Pro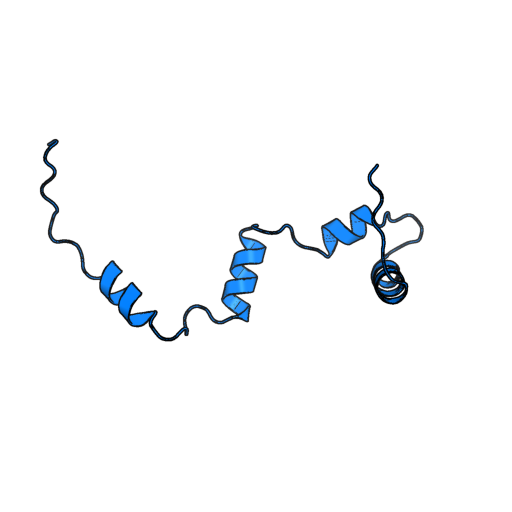tein AF-A0A965HQ42-F1 (afdb_monomer)

Radius of gyration: 22.99 Å; Cα contacts (8 Å, |Δi|>4): 17; chains: 1; bounding box: 57×30×50 Å

Secondary structure (DSSP, 8-state):
-------HHHHHHHHHT-SSTT--HHHHHHHHSPPTT-HHHHHHHHHHHTGGGSTTHHHHHHHHHS-------TT-

Solvent-accessible surface area (backbone atoms only — not comparable to full-atom values): 5082 Å² total; per-residue (Å²): 140,86,89,83,90,70,55,71,70,58,47,54,57,59,57,70,65,54,91,50,94,86,61,53,68,69,60,47,45,64,73,72,50,74,65,86,85,36,69,68,53,50,51,52,47,40,65,74,65,43,62,84,73,43,90,64,46,69,60,54,52,52,57,66,70,50,68,73,72,82,73,84,59,94,88,112

Foldseek 3Di:
DDDDDDDPVVVVVLVVQDPDPPDDSVNSCPVPPDDPPDPVVVVVVCVVVVVVPDPCVVVVVVVVVPPPPPDPDPVD

Mean predicted aligned error: 13.9 Å

Structure (mmCIF, N/CA/C/O backbone):
data_AF-A0A965HQ42-F1
#
_entry.id   AF-A0A965HQ42-F1
#
loop_
_atom_site.group_PDB
_atom_site.id
_atom_site.type_symbol
_atom_site.label_atom_id
_atom_site.label_alt_id
_atom_site.label_comp_id
_atom_site.label_asym_id
_atom_site.label_entity_id
_atom_site.label_seq_id
_atom_site.pdbx_PDB_ins_code
_atom_site.Cartn_x
_atom_site.Cartn_y
_atom_site.Cartn_z
_atom_site.occupancy
_atom_site.B_iso_or_equiv
_atom_site.auth_seq_id
_atom_site.auth_comp_id
_atom_site.auth_asym_id
_atom_site.auth_atom_id
_atom_site.pdbx_PDB_model_num
ATOM 1 N N . MET A 1 1 ? 8.900 8.322 17.778 1.00 71.31 1 MET A N 1
ATOM 2 C CA . MET A 1 1 ? 7.604 8.334 17.060 1.00 71.31 1 MET A CA 1
ATOM 3 C C . MET A 1 1 ? 7.695 9.310 15.899 1.00 71.31 1 MET A C 1
ATOM 5 O O . MET A 1 1 ? 8.406 10.296 16.033 1.00 71.31 1 MET A O 1
ATOM 9 N N . LYS A 1 2 ? 7.019 9.034 14.780 1.00 85.75 2 LYS A N 1
ATOM 10 C CA . LYS A 1 2 ? 6.853 9.974 13.660 1.00 85.75 2 LYS A CA 1
ATOM 11 C C . LYS A 1 2 ? 5.355 10.139 13.401 1.00 85.75 2 LYS A C 1
ATOM 13 O O . LYS A 1 2 ? 4.626 9.156 13.523 1.00 85.75 2 LYS A O 1
ATOM 18 N N . THR A 1 3 ? 4.924 11.345 13.058 1.00 89.50 3 THR A N 1
ATOM 19 C CA . THR A 1 3 ? 3.523 11.654 12.739 1.00 89.50 3 THR A CA 1
ATOM 20 C C . THR A 1 3 ? 3.358 11.708 11.226 1.00 89.50 3 THR A C 1
ATOM 22 O O . THR A 1 3 ? 4.221 12.248 10.537 1.00 89.50 3 THR A O 1
ATOM 25 N N . ILE A 1 4 ? 2.268 11.139 10.715 1.00 87.31 4 ILE A N 1
ATOM 26 C CA . ILE A 1 4 ? 1.863 11.251 9.311 1.00 87.31 4 ILE A CA 1
ATOM 27 C C . ILE A 1 4 ? 0.455 11.830 9.252 1.00 87.31 4 ILE A C 1
ATOM 29 O O . ILE A 1 4 ? -0.368 11.543 10.123 1.00 87.31 4 ILE A O 1
ATOM 33 N N . THR A 1 5 ? 0.187 12.632 8.231 1.00 92.44 5 THR A N 1
ATOM 34 C CA . THR A 1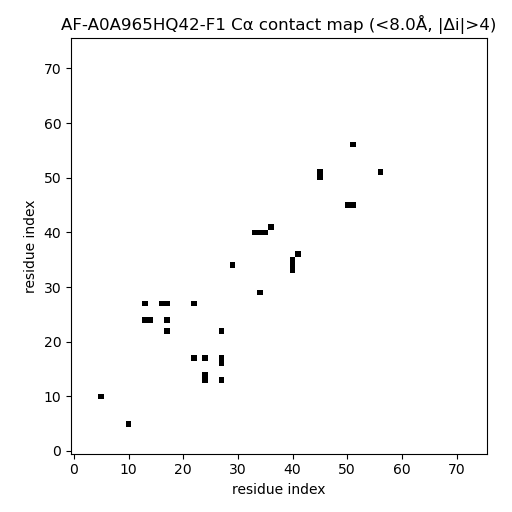 5 ? -1.138 13.201 7.986 1.00 92.44 5 THR A CA 1
ATOM 35 C C . THR A 1 5 ? -1.878 12.307 6.998 1.00 92.44 5 THR A C 1
ATOM 37 O O . THR A 1 5 ? -1.307 11.896 5.989 1.00 92.44 5 THR A O 1
ATOM 40 N N . LEU A 1 6 ? -3.132 11.984 7.298 1.00 90.94 6 LEU A N 1
ATOM 41 C CA . LEU A 1 6 ? -4.016 11.185 6.452 1.00 90.94 6 LEU A CA 1
ATOM 42 C C . LEU A 1 6 ? -5.273 12.005 6.182 1.00 90.94 6 LEU A C 1
ATOM 44 O O . LEU A 1 6 ? -5.725 12.733 7.066 1.00 90.94 6 LEU A 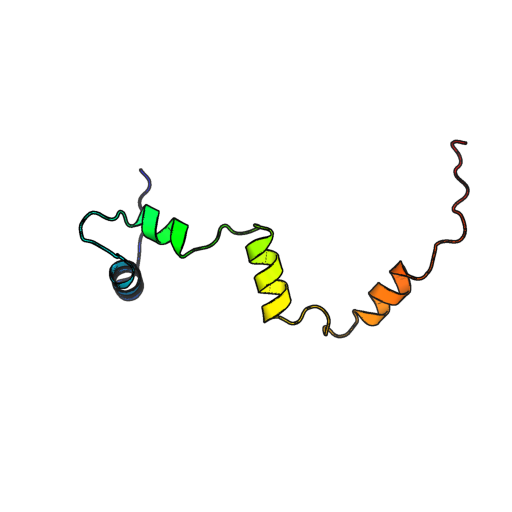O 1
ATOM 48 N N . ASP A 1 7 ? -5.836 11.877 4.985 1.00 95.88 7 ASP A N 1
ATOM 49 C CA . ASP A 1 7 ? -7.195 12.348 4.748 1.00 95.88 7 ASP A CA 1
ATOM 50 C C . ASP A 1 7 ? -8.207 11.414 5.442 1.00 95.88 7 ASP A C 1
ATOM 52 O O . ASP A 1 7 ? -7.906 10.265 5.791 1.00 95.88 7 ASP A O 1
ATOM 56 N N . GLU A 1 8 ? -9.418 11.920 5.680 1.00 92.69 8 GLU A N 1
ATOM 57 C CA . GLU A 1 8 ? -10.472 11.163 6.365 1.00 92.69 8 GLU A CA 1
ATOM 58 C C . GLU A 1 8 ? -10.780 9.817 5.670 1.00 92.69 8 GLU A C 1
ATOM 60 O O . GLU A 1 8 ? -10.867 8.787 6.352 1.00 92.69 8 GLU A O 1
ATOM 65 N N . PRO A 1 9 ? -10.860 9.749 4.321 1.00 94.31 9 PRO A N 1
ATOM 66 C CA . PRO A 1 9 ? -11.059 8.483 3.625 1.00 94.31 9 PRO A CA 1
ATOM 67 C C . PRO A 1 9 ? -9.916 7.480 3.833 1.00 94.31 9 PRO A C 1
ATOM 69 O O . PRO A 1 9 ? -10.183 6.291 4.038 1.00 94.31 9 PRO A O 1
ATOM 72 N N . ALA A 1 10 ? -8.648 7.905 3.797 1.00 90.12 10 ALA A N 1
ATOM 73 C CA . ALA A 1 10 ? -7.519 7.013 4.051 1.00 90.12 10 ALA A CA 1
ATOM 74 C C . ALA A 1 10 ? -7.483 6.555 5.509 1.00 90.12 10 ALA A C 1
ATOM 76 O O . ALA A 1 10 ? -7.191 5.384 5.763 1.00 90.12 10 ALA A O 1
ATOM 77 N N . TYR A 1 11 ? -7.829 7.427 6.460 1.00 91.88 11 TYR A N 1
ATOM 78 C CA . TYR A 1 11 ? -7.941 7.049 7.865 1.00 91.88 11 TYR A CA 1
ATOM 79 C C . TYR A 1 11 ? -9.011 5.967 8.076 1.00 91.88 11 TYR A C 1
ATOM 81 O O . TYR A 1 11 ? -8.730 4.937 8.697 1.00 91.88 11 TYR A O 1
ATOM 89 N N . ALA A 1 12 ? -10.206 6.140 7.502 1.00 92.38 12 ALA A N 1
ATOM 90 C CA . ALA A 1 12 ? -11.285 5.155 7.582 1.00 92.38 12 ALA A CA 1
ATOM 91 C C . ALA A 1 12 ? -10.878 3.807 6.966 1.00 92.38 12 ALA A C 1
ATOM 93 O O . ALA A 1 12 ? -11.094 2.753 7.574 1.00 92.38 12 ALA A O 1
ATOM 94 N N . ARG A 1 13 ? -10.213 3.836 5.801 1.00 89.62 13 ARG A N 1
ATOM 95 C CA . ARG A 1 13 ? -9.646 2.636 5.169 1.00 89.62 13 ARG A CA 1
ATOM 96 C C . ARG A 1 13 ? -8.639 1.962 6.088 1.00 89.62 13 ARG A C 1
ATOM 98 O O . ARG A 1 13 ? -8.768 0.774 6.334 1.00 89.62 13 ARG A O 1
ATOM 105 N N . LEU A 1 14 ? -7.680 2.692 6.649 1.00 89.25 14 LEU A N 1
ATOM 106 C CA . LEU A 1 14 ? -6.666 2.113 7.530 1.00 89.25 14 LEU A CA 1
ATOM 107 C C . LEU A 1 14 ? -7.278 1.519 8.813 1.00 89.25 14 LEU A C 1
ATOM 109 O O . LEU A 1 14 ? -6.847 0.464 9.281 1.00 89.25 14 LEU A O 1
ATOM 113 N N . LYS A 1 15 ? -8.314 2.163 9.363 1.00 90.31 15 LYS A N 1
ATOM 114 C CA . LYS A 1 15 ? -9.058 1.687 10.536 1.00 90.31 15 LYS A CA 1
ATOM 115 C C . LYS A 1 15 ? -9.780 0.365 10.274 1.00 90.31 15 LYS A C 1
ATOM 117 O O . LYS A 1 15 ? -9.751 -0.497 11.147 1.00 90.31 15 LYS A O 1
ATOM 122 N N . ALA A 1 16 ? -10.357 0.173 9.087 1.00 90.50 16 ALA A N 1
ATOM 123 C CA . ALA A 1 16 ? -11.064 -1.058 8.722 1.00 90.50 16 ALA A CA 1
ATOM 124 C C . ALA A 1 16 ? -10.162 -2.310 8.702 1.00 90.50 16 ALA A C 1
ATOM 126 O O . ALA A 1 16 ? -10.650 -3.427 8.832 1.00 90.50 16 ALA A O 1
ATOM 127 N N . TRP A 1 17 ? -8.843 -2.136 8.573 1.00 90.00 17 TRP A N 1
ATOM 128 C CA . TRP A 1 17 ? -7.876 -3.240 8.533 1.00 90.00 17 TRP A CA 1
ATOM 129 C C . TRP A 1 17 ? -7.364 -3.670 9.914 1.00 90.00 17 TRP A C 1
ATOM 131 O O . TRP A 1 17 ? -6.570 -4.616 10.004 1.00 90.00 17 TRP A O 1
ATOM 141 N N . LYS A 1 18 ? -7.786 -2.992 10.990 1.00 90.94 18 LYS A N 1
ATOM 142 C CA . LYS A 1 18 ? -7.467 -3.400 12.361 1.00 90.94 18 LYS A CA 1
ATOM 143 C C . LYS A 1 18 ? -8.235 -4.667 12.720 1.00 90.94 18 LYS A C 1
ATOM 145 O O . LYS A 1 18 ? -9.460 -4.682 12.686 1.00 90.94 18 LYS A O 1
ATOM 150 N N . LYS A 1 19 ? -7.517 -5.714 13.128 1.00 83.69 19 LYS A N 1
ATOM 151 C CA . LYS A 1 19 ? -8.124 -6.986 13.564 1.00 83.69 19 LYS A CA 1
ATOM 152 C C . LYS A 1 19 ? -8.594 -6.962 15.023 1.00 83.69 19 LYS A C 1
ATOM 154 O O . LYS A 1 19 ? -9.326 -7.850 15.439 1.00 83.69 19 LYS A O 1
ATOM 159 N N . GLY A 1 20 ? -8.185 -5.957 15.801 1.00 81.06 20 GLY A N 1
ATOM 160 C CA . GLY A 1 20 ? -8.576 -5.791 17.200 1.00 81.06 20 GLY A CA 1
ATOM 161 C C . GLY A 1 20 ? -8.257 -4.397 17.744 1.00 81.06 20 GLY A C 1
ATOM 162 O O . GLY A 1 20 ? -7.449 -3.661 17.174 1.00 81.06 20 GLY A O 1
ATOM 163 N N . GLY A 1 21 ? -8.889 -4.031 18.865 1.00 78.56 21 GLY A N 1
ATOM 164 C CA . GLY A 1 21 ? -8.790 -2.688 19.456 1.00 78.56 21 GLY A CA 1
ATOM 165 C C . GLY A 1 21 ? -7.380 -2.286 19.904 1.00 78.56 21 GLY A C 1
ATOM 166 O O . GLY A 1 21 ? -7.044 -1.106 19.860 1.00 78.56 21 GLY A O 1
ATOM 167 N N . ASN A 1 22 ? -6.536 -3.262 20.253 1.00 85.00 22 ASN A N 1
ATOM 168 C CA . ASN A 1 22 ? -5.177 -3.026 20.753 1.00 85.00 22 ASN A CA 1
ATOM 169 C C . ASN A 1 22 ? -4.092 -3.055 19.654 1.00 85.00 22 ASN A C 1
ATOM 171 O O . ASN A 1 22 ? -2.903 -2.939 19.938 1.00 85.00 22 ASN A O 1
ATOM 175 N N . GLU A 1 23 ? -4.470 -3.238 18.383 1.00 86.56 23 GLU A N 1
ATOM 176 C CA . GLU A 1 23 ? -3.510 -3.254 17.277 1.00 86.56 23 GLU A CA 1
ATOM 177 C C . GLU A 1 23 ? -3.037 -1.826 16.949 1.00 86.56 23 GLU A C 1
ATOM 179 O O . GLU A 1 23 ? -3.840 -0.897 16.815 1.00 86.56 23 GLU A O 1
ATOM 184 N N . SER A 1 24 ? -1.726 -1.628 16.793 1.00 90.69 24 SER A N 1
ATOM 185 C CA . SER A 1 24 ? -1.183 -0.333 16.371 1.00 90.69 24 SER A CA 1
ATOM 186 C C . SER A 1 24 ? -1.366 -0.124 14.865 1.00 90.69 24 SER A C 1
ATOM 188 O O . SER A 1 24 ? -1.261 -1.067 14.079 1.00 90.69 24 SER A O 1
ATOM 190 N N . PHE A 1 25 ? -1.582 1.122 14.433 1.00 89.75 25 PHE A N 1
ATOM 191 C CA . PHE A 1 25 ? -1.640 1.438 13.001 1.00 89.75 25 PHE A CA 1
ATOM 192 C C . PHE A 1 25 ? -0.324 1.111 12.283 1.00 89.75 25 PHE A C 1
ATOM 194 O O . PHE A 1 25 ? -0.353 0.618 11.161 1.00 89.75 25 PHE A O 1
ATOM 201 N N . SER A 1 26 ? 0.821 1.278 12.948 1.00 89.19 26 SER A N 1
ATOM 202 C CA . SER A 1 26 ? 2.129 0.889 12.407 1.00 89.19 26 SER A CA 1
ATOM 203 C C . SER A 1 26 ? 2.214 -0.607 12.090 1.00 89.19 26 SER A C 1
ATOM 205 O O . SER A 1 26 ? 2.791 -0.985 11.072 1.00 89.19 26 SER A O 1
ATOM 207 N N . SER A 1 27 ? 1.627 -1.463 12.931 1.00 89.19 27 SER A N 1
ATOM 208 C CA . SER A 1 27 ? 1.565 -2.912 12.692 1.00 89.19 27 SER A CA 1
ATOM 209 C C . SER A 1 27 ? 0.687 -3.246 11.488 1.00 89.19 27 SER A C 1
ATOM 211 O O . SER A 1 27 ? 1.058 -4.089 10.674 1.00 89.19 27 SER A O 1
ATOM 213 N N . VAL A 1 28 ? -0.445 -2.548 11.339 1.00 90.38 28 VAL A N 1
ATOM 214 C CA . VAL A 1 28 ? -1.318 -2.690 10.165 1.00 90.38 28 VAL A CA 1
ATOM 215 C C . VAL A 1 28 ? -0.571 -2.279 8.898 1.00 90.38 28 VAL A C 1
ATOM 217 O O . VAL A 1 28 ? -0.543 -3.049 7.945 1.00 90.38 28 VAL A O 1
ATOM 220 N N . VAL A 1 29 ? 0.094 -1.119 8.898 1.00 88.56 29 VAL A N 1
ATOM 221 C CA . VAL A 1 29 ? 0.854 -0.632 7.735 1.00 88.56 29 VAL A CA 1
ATOM 222 C C . VAL A 1 29 ? 1.926 -1.637 7.323 1.00 88.56 29 VAL A C 1
ATOM 224 O O . VAL A 1 29 ? 1.959 -2.013 6.161 1.00 88.56 29 VAL A O 1
ATOM 227 N N . LYS A 1 30 ? 2.731 -2.154 8.258 1.00 86.69 30 LYS A N 1
ATOM 228 C CA . LYS A 1 30 ? 3.766 -3.163 7.955 1.00 86.69 30 LYS A CA 1
ATOM 229 C C . LYS A 1 30 ? 3.214 -4.463 7.366 1.00 86.69 30 LYS A C 1
ATOM 231 O O . LYS A 1 30 ? 3.903 -5.134 6.610 1.00 86.69 30 LYS A O 1
ATOM 236 N N . ARG A 1 31 ? 1.990 -4.846 7.739 1.00 85.00 31 ARG A N 1
ATOM 237 C CA . ARG A 1 31 ? 1.334 -6.055 7.222 1.00 85.00 31 ARG A CA 1
ATOM 238 C C . ARG A 1 31 ? 0.766 -5.851 5.820 1.00 85.00 31 ARG A C 1
ATOM 240 O O . ARG A 1 31 ? 0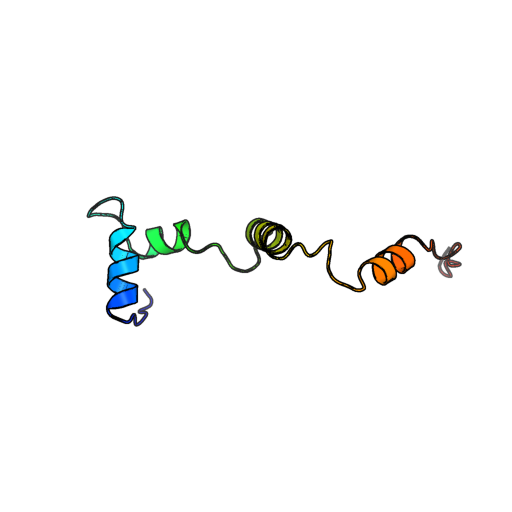.745 -6.789 5.031 1.00 85.00 31 ARG A O 1
ATOM 247 N N . VAL A 1 32 ? 0.218 -4.670 5.557 1.00 83.88 32 VAL A N 1
ATOM 248 C CA . VAL A 1 32 ? -0.601 -4.400 4.367 1.00 83.88 32 VAL A CA 1
ATOM 249 C C . VAL A 1 32 ? 0.210 -3.753 3.257 1.00 83.88 32 VAL A C 1
ATOM 251 O O . VAL A 1 32 ? 0.011 -4.065 2.086 1.00 83.88 32 VAL A O 1
ATOM 254 N N . VAL A 1 33 ? 1.115 -2.852 3.625 1.00 80.06 33 VAL A N 1
ATOM 255 C CA . VAL A 1 33 ? 1.985 -2.137 2.700 1.00 80.06 33 VAL A CA 1
ATOM 256 C C . VAL A 1 33 ? 3.295 -2.916 2.618 1.00 80.06 33 VAL A C 1
ATOM 258 O O . VAL A 1 33 ? 4.045 -2.933 3.595 1.00 80.06 33 VAL A O 1
ATOM 261 N N . PRO A 1 34 ? 3.572 -3.594 1.492 1.00 71.62 34 PRO A N 1
ATOM 262 C CA . PRO A 1 34 ? 4.823 -4.312 1.334 1.00 71.62 34 PRO A CA 1
ATOM 263 C C . PRO A 1 34 ? 5.991 -3.326 1.299 1.00 71.62 34 PRO A C 1
ATOM 265 O O . PRO A 1 34 ? 5.854 -2.193 0.830 1.00 71.62 34 PRO A O 1
ATOM 268 N N . GLU A 1 35 ? 7.157 -3.765 1.770 1.00 75.12 35 GLU A N 1
ATOM 269 C CA . GLU A 1 35 ? 8.359 -2.946 1.665 1.00 75.12 35 GLU A CA 1
ATOM 270 C C . GLU A 1 35 ? 8.696 -2.707 0.179 1.00 75.12 35 GLU A C 1
ATOM 272 O O . GLU A 1 35 ? 8.752 -3.665 -0.617 1.00 75.12 35 GLU A O 1
ATOM 277 N N . PRO A 1 36 ? 8.885 -1.436 -0.225 1.00 68.38 36 PRO A N 1
ATOM 278 C CA . PRO A 1 36 ? 9.308 -1.117 -1.577 1.00 68.38 36 PRO A CA 1
ATOM 279 C C . PRO A 1 36 ? 10.688 -1.736 -1.825 1.00 68.38 36 PRO A C 1
ATOM 281 O O . PRO A 1 36 ? 11.595 -1.599 -1.010 1.00 68.38 36 PRO A O 1
ATOM 284 N N . GLY A 1 37 ? 10.838 -2.439 -2.949 1.00 66.44 37 GLY A N 1
ATOM 285 C CA . GLY A 1 37 ? 12.110 -3.049 -3.350 1.00 66.44 37 GLY A CA 1
ATOM 286 C C . GLY A 1 37 ? 12.378 -4.465 -2.827 1.00 66.44 37 GLY A C 1
ATOM 287 O O . GLY A 1 37 ? 13.436 -5.013 -3.123 1.00 66.44 37 GLY A O 1
ATOM 288 N N . THR A 1 38 ? 11.451 -5.101 -2.102 1.00 73.50 38 THR A N 1
ATOM 289 C CA . THR A 1 38 ? 11.606 -6.535 -1.789 1.00 73.50 38 THR A CA 1
ATOM 290 C C . THR A 1 38 ? 11.440 -7.399 -3.040 1.00 73.50 38 THR A C 1
ATOM 292 O O . THR A 1 38 ? 10.656 -7.071 -3.935 1.00 73.50 38 THR A O 1
ATOM 295 N N . LEU A 1 39 ? 12.134 -8.545 -3.089 1.00 73.56 39 LEU A N 1
ATOM 296 C CA . LEU A 1 39 ? 12.003 -9.516 -4.184 1.00 73.56 39 LEU A CA 1
ATOM 297 C C . LEU A 1 39 ? 10.541 -9.944 -4.390 1.00 73.56 39 LEU A C 1
ATOM 299 O O . LEU A 1 39 ? 10.102 -10.074 -5.524 1.00 73.56 39 LEU A O 1
ATOM 303 N N . GLY A 1 40 ? 9.763 -10.086 -3.312 1.00 75.94 40 GLY A N 1
ATOM 304 C CA . GLY A 1 40 ? 8.330 -10.385 -3.396 1.00 75.94 40 GLY A CA 1
ATOM 305 C C . GLY A 1 40 ? 7.518 -9.278 -4.080 1.00 75.94 40 GLY A C 1
ATOM 306 O O . GLY A 1 40 ? 6.693 -9.568 -4.945 1.00 75.94 40 GLY A O 1
ATOM 307 N N . SER A 1 41 ? 7.780 -8.007 -3.755 1.00 72.50 41 SER A N 1
ATOM 308 C CA . SER A 1 41 ? 7.167 -6.862 -4.448 1.00 72.50 41 SER A CA 1
ATOM 309 C C . SER A 1 41 ? 7.549 -6.821 -5.929 1.00 72.50 41 SER A C 1
ATOM 311 O O . SER A 1 41 ? 6.705 -6.524 -6.772 1.00 72.50 41 SER A O 1
ATOM 313 N N . PHE A 1 42 ? 8.801 -7.154 -6.252 1.00 76.56 42 PHE A N 1
ATOM 314 C CA . PHE A 1 42 ? 9.278 -7.234 -7.630 1.00 76.56 42 PHE A CA 1
ATOM 315 C C . PHE A 1 42 ? 8.622 -8.385 -8.405 1.00 76.56 42 PHE A C 1
ATOM 317 O O . PHE A 1 42 ? 8.133 -8.166 -9.508 1.00 76.56 42 PHE A O 1
ATOM 324 N N . LEU A 1 43 ? 8.526 -9.581 -7.817 1.00 80.75 43 LEU A N 1
ATOM 325 C CA . LEU A 1 43 ? 7.840 -10.727 -8.424 1.00 80.75 43 LEU A CA 1
ATOM 326 C C . LEU A 1 43 ? 6.369 -10.411 -8.701 1.00 80.75 43 LEU A C 1
ATOM 328 O O . LEU A 1 43 ? 5.889 -10.627 -9.809 1.00 80.75 43 LEU A O 1
ATOM 332 N N . ARG A 1 44 ? 5.674 -9.794 -7.740 1.00 80.44 44 ARG A N 1
ATOM 333 C CA . ARG A 1 44 ? 4.281 -9.374 -7.927 1.00 80.44 44 ARG A CA 1
ATOM 334 C C . ARG A 1 44 ? 4.134 -8.318 -9.023 1.00 80.44 44 ARG A C 1
ATOM 336 O O . ARG A 1 44 ? 3.151 -8.328 -9.761 1.00 80.44 44 ARG A O 1
ATOM 343 N N . PHE A 1 45 ? 5.095 -7.400 -9.133 1.00 80.88 45 PHE A N 1
ATOM 344 C CA . PHE A 1 45 ? 5.138 -6.413 -10.210 1.00 80.88 45 PHE A CA 1
ATOM 345 C C . PHE A 1 45 ? 5.308 -7.083 -11.581 1.00 80.88 45 PHE A C 1
ATOM 347 O O . PHE A 1 45 ? 4.533 -6.769 -12.487 1.00 80.88 45 PHE A O 1
ATOM 354 N N . VAL A 1 46 ? 6.254 -8.022 -11.699 1.00 83.94 46 VAL A N 1
ATOM 355 C CA . VAL A 1 46 ? 6.506 -8.836 -12.902 1.00 83.94 46 VAL A CA 1
ATOM 356 C C . VAL A 1 46 ? 5.246 -9.596 -13.322 1.00 83.94 46 VAL A C 1
ATOM 358 O O . VAL A 1 46 ? 4.842 -9.499 -14.479 1.00 83.94 46 VAL A O 1
ATOM 361 N N . GLU A 1 47 ? 4.581 -10.275 -12.381 1.00 83.69 47 GLU A N 1
ATOM 362 C CA . GLU A 1 47 ? 3.326 -11.000 -12.627 1.00 83.69 47 GLU A CA 1
ATOM 363 C C . GLU A 1 47 ? 2.202 -10.069 -13.099 1.00 83.69 47 GLU A C 1
ATOM 365 O O . GLU A 1 47 ? 1.518 -10.358 -14.080 1.00 83.69 47 GLU A O 1
ATOM 370 N N . THR A 1 48 ? 2.017 -8.934 -12.419 1.00 86.00 48 THR A N 1
ATOM 371 C CA . THR A 1 48 ? 0.917 -7.998 -12.709 1.00 86.00 48 THR A CA 1
ATOM 372 C C . THR A 1 48 ? 1.076 -7.336 -14.075 1.00 86.00 48 THR A C 1
ATOM 374 O O . THR A 1 48 ? 0.095 -7.160 -14.792 1.00 86.00 48 THR A O 1
ATOM 377 N N . HIS A 1 49 ? 2.301 -6.960 -14.441 1.00 83.38 49 HIS A N 1
ATOM 378 C CA . HIS A 1 49 ? 2.570 -6.216 -15.672 1.00 83.38 49 HIS A CA 1
ATOM 379 C C . HIS A 1 49 ? 2.963 -7.118 -16.844 1.00 83.38 49 HIS A C 1
ATOM 381 O O . HIS A 1 49 ? 3.232 -6.591 -17.921 1.00 83.38 49 HIS A O 1
ATOM 387 N N . GLN A 1 50 ? 2.993 -8.445 -16.643 1.00 82.12 50 GLN A N 1
ATOM 388 C CA . GLN A 1 50 ? 3.411 -9.437 -17.642 1.00 82.12 50 GLN A CA 1
ATOM 389 C C . GLN A 1 50 ? 4.676 -8.974 -18.360 1.00 82.12 50 GLN A C 1
ATOM 391 O O . GLN A 1 50 ? 4.707 -8.806 -19.583 1.00 82.12 50 GLN A O 1
ATOM 396 N N . THR A 1 51 ? 5.710 -8.661 -17.573 1.00 77.56 51 THR A N 1
ATOM 397 C CA . THR A 1 51 ? 6.909 -8.003 -18.105 1.00 77.56 51 THR A CA 1
ATOM 398 C C . THR A 1 51 ? 7.649 -8.871 -19.118 1.00 77.56 51 THR A C 1
ATOM 400 O O . THR A 1 51 ? 8.455 -8.343 -19.871 1.00 77.56 51 THR 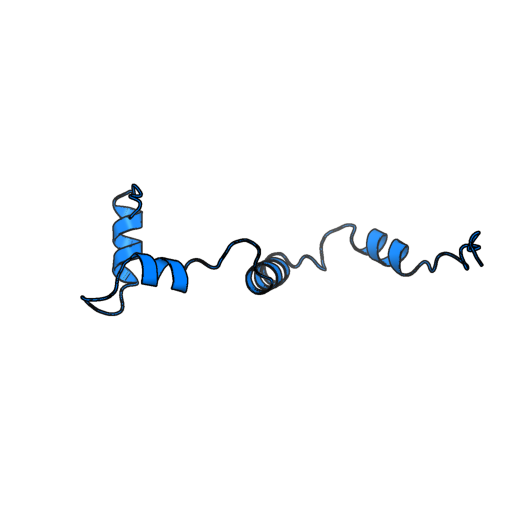A O 1
ATOM 403 N N . ASP A 1 52 ? 7.369 -10.176 -19.159 1.00 75.50 52 ASP A N 1
ATOM 404 C CA . ASP A 1 52 ? 7.801 -11.137 -20.177 1.00 75.50 52 ASP A CA 1
ATOM 405 C C . ASP A 1 52 ? 7.238 -10.826 -21.574 1.00 75.50 52 ASP A C 1
ATOM 407 O O . ASP A 1 52 ? 7.910 -11.066 -22.576 1.00 75.50 52 ASP A O 1
ATOM 411 N N . ARG A 1 53 ? 6.052 -10.217 -21.659 1.00 79.75 53 ARG A N 1
ATOM 412 C CA . ARG A 1 53 ? 5.331 -9.949 -22.917 1.00 79.75 53 ARG A CA 1
ATOM 413 C C . ARG A 1 53 ? 5.539 -8.545 -23.465 1.00 79.75 53 ARG A C 1
ATOM 415 O O . ARG A 1 53 ? 4.863 -8.149 -24.416 1.00 79.75 53 ARG A O 1
ATOM 422 N N . LEU A 1 54 ? 6.444 -7.773 -22.869 1.00 81.00 54 LEU A N 1
ATOM 423 C CA . LEU A 1 54 ? 6.693 -6.409 -23.313 1.00 81.00 54 LEU A CA 1
ATOM 424 C C . LEU A 1 54 ? 7.285 -6.400 -24.734 1.00 81.00 54 LEU A C 1
ATOM 426 O O . LEU A 1 54 ? 8.202 -7.173 -25.036 1.00 81.00 54 LEU A O 1
ATOM 430 N N . PRO A 1 55 ? 6.791 -5.517 -25.623 1.00 78.06 55 PRO A N 1
ATOM 431 C CA . PRO A 1 55 ? 7.319 -5.403 -26.974 1.00 78.06 55 PRO A CA 1
ATOM 432 C C . PRO A 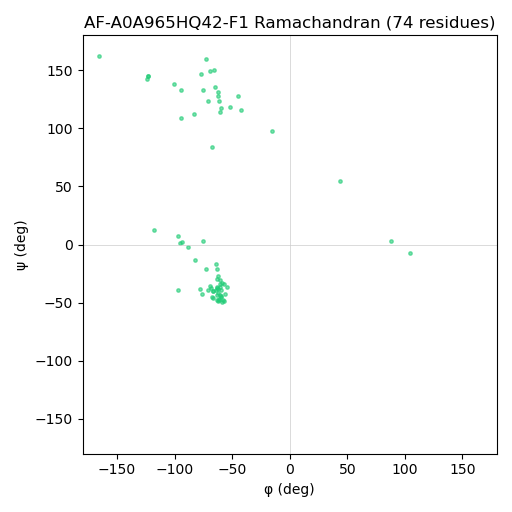1 55 ? 8.800 -5.002 -26.929 1.00 78.06 55 PRO A C 1
ATOM 434 O O . PRO A 1 55 ? 9.161 -3.978 -26.354 1.00 78.06 55 PRO A O 1
ATOM 437 N N . GLY A 1 56 ? 9.662 -5.814 -27.549 1.00 76.31 56 GLY A N 1
ATOM 438 C CA . GLY A 1 56 ? 11.115 -5.611 -27.577 1.00 76.31 56 GLY A CA 1
ATOM 439 C C . GLY A 1 56 ? 11.927 -6.529 -26.657 1.00 76.31 56 GLY A C 1
ATOM 440 O O . GLY A 1 56 ? 13.154 -6.546 -26.786 1.00 76.31 56 GLY A O 1
ATOM 441 N N . AS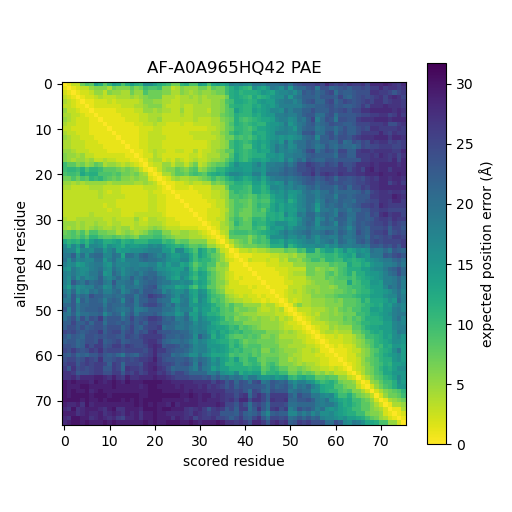N A 1 57 ? 11.288 -7.334 -25.798 1.00 79.56 57 ASN A N 1
ATOM 442 C CA . ASN A 1 57 ? 11.986 -8.366 -25.016 1.00 79.56 57 ASN A CA 1
ATOM 443 C C . ASN A 1 57 ? 12.717 -9.379 -25.902 1.00 79.56 57 ASN A C 1
ATOM 445 O O . ASN A 1 57 ? 13.817 -9.811 -25.571 1.00 79.5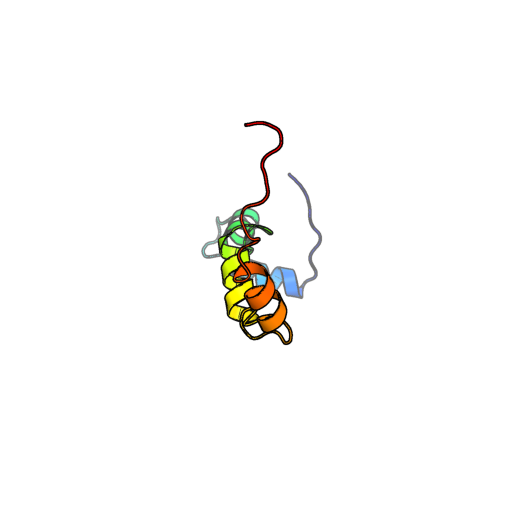6 57 ASN A O 1
ATOM 449 N N . ASP A 1 58 ? 12.172 -9.680 -27.079 1.00 80.75 58 ASP A N 1
ATOM 450 C CA . ASP A 1 58 ? 12.784 -10.573 -28.061 1.00 80.75 58 ASP A CA 1
ATOM 451 C C . ASP A 1 58 ? 14.189 -10.104 -28.488 1.00 80.75 58 ASP A C 1
ATOM 453 O O . ASP A 1 58 ? 15.082 -10.917 -28.731 1.00 80.75 58 ASP A O 1
ATOM 457 N N . LYS A 1 59 ? 14.420 -8.785 -28.558 1.00 81.12 59 LYS A N 1
ATOM 458 C CA . LYS A 1 59 ? 15.733 -8.208 -28.884 1.00 81.12 59 LYS A CA 1
ATOM 459 C C . LYS A 1 59 ? 16.726 -8.406 -27.743 1.00 81.12 59 LYS A C 1
ATOM 461 O O . LYS A 1 59 ? 17.893 -8.700 -28.000 1.00 81.12 59 LYS A O 1
ATOM 466 N N . MET A 1 60 ? 16.264 -8.265 -26.502 1.00 75.81 60 MET A N 1
ATOM 467 C CA . MET A 1 60 ? 17.071 -8.510 -25.308 1.00 75.81 60 MET A CA 1
ATOM 468 C C . MET A 1 60 ? 17.432 -9.995 -25.182 1.00 75.81 60 MET A C 1
ATOM 470 O O . MET A 1 60 ? 18.602 -10.322 -24.990 1.00 75.81 60 MET A O 1
ATOM 474 N N . GLU A 1 61 ? 16.472 -10.898 -25.377 1.00 80.00 61 GLU A N 1
ATOM 475 C CA . GLU A 1 61 ? 16.711 -12.345 -25.345 1.00 80.00 61 GLU A CA 1
ATOM 476 C C . GLU A 1 61 ? 17.724 -12.777 -26.407 1.00 80.00 61 GLU A C 1
ATOM 478 O O . GLU A 1 61 ? 18.666 -13.511 -26.097 1.00 80.00 61 GLU A O 1
ATOM 483 N N . LYS A 1 62 ? 17.601 -12.256 -27.637 1.00 81.56 62 LYS A N 1
ATOM 484 C CA . LYS A 1 62 ? 18.574 -12.477 -28.722 1.00 81.56 62 LYS A CA 1
ATOM 485 C C . LYS A 1 62 ? 19.968 -11.955 -28.367 1.00 81.56 62 LYS A C 1
ATOM 487 O O . LYS A 1 62 ? 20.961 -12.574 -28.740 1.00 81.56 62 LYS A O 1
ATOM 492 N N . ALA A 1 63 ? 20.068 -10.833 -27.652 1.00 77.56 63 ALA A N 1
ATOM 493 C CA . ALA A 1 63 ? 21.351 -10.277 -27.225 1.00 77.56 63 ALA A CA 1
ATOM 494 C C . ALA A 1 63 ? 22.037 -11.137 -26.149 1.00 77.56 63 ALA A C 1
ATOM 496 O O . ALA A 1 63 ? 23.258 -11.270 -26.175 1.00 77.56 63 ALA A O 1
ATOM 497 N N . ILE A 1 64 ? 21.265 -11.750 -25.245 1.00 75.44 64 ILE A N 1
ATOM 498 C CA . ILE A 1 64 ? 21.781 -12.637 -24.188 1.00 75.44 64 ILE A CA 1
ATOM 499 C C . ILE A 1 64 ? 22.159 -14.015 -24.751 1.00 75.44 64 ILE A C 1
ATOM 501 O O . ILE A 1 64 ? 23.212 -14.556 -24.413 1.00 75.44 64 ILE A O 1
ATOM 505 N N . THR A 1 65 ? 21.329 -14.589 -25.629 1.00 71.62 65 THR A N 1
ATOM 506 C CA . THR A 1 65 ? 21.596 -15.903 -26.253 1.00 71.62 65 THR A CA 1
ATOM 507 C C . THR A 1 65 ? 22.705 -15.862 -27.293 1.00 71.62 65 THR A C 1
ATOM 509 O O . THR A 1 65 ? 23.332 -16.893 -27.559 1.00 71.62 65 THR A O 1
ATOM 512 N N . ARG A 1 66 ? 23.015 -14.686 -27.849 1.00 66.69 66 ARG A N 1
ATOM 513 C CA . ARG A 1 66 ? 24.230 -14.479 -28.633 1.00 66.69 66 ARG A CA 1
ATOM 514 C C . ARG A 1 66 ? 25.431 -14.582 -27.693 1.00 66.69 66 ARG A C 1
ATOM 516 O O . ARG A 1 66 ? 25.942 -13.573 -27.219 1.00 66.69 66 ARG A O 1
ATOM 523 N N . LYS A 1 67 ? 25.892 -15.814 -27.439 1.00 59.62 67 LYS A N 1
ATOM 524 C CA . LYS A 1 67 ? 27.190 -16.098 -26.813 1.00 59.62 67 LYS A CA 1
ATOM 525 C C . LYS A 1 67 ? 28.210 -15.144 -27.446 1.00 59.62 67 LYS A C 1
ATOM 527 O O . LYS A 1 67 ? 28.427 -15.250 -28.658 1.00 59.62 67 LYS A O 1
ATOM 532 N N . PRO A 1 68 ? 28.828 -14.211 -26.700 1.00 59.69 68 PRO A N 1
ATOM 533 C CA . PRO A 1 68 ? 30.010 -13.558 -27.219 1.00 59.69 68 PRO A CA 1
ATOM 534 C C . PRO A 1 68 ? 31.009 -14.690 -27.442 1.00 59.69 68 PRO A C 1
ATOM 536 O O . PRO A 1 68 ? 31.383 -15.376 -26.487 1.00 59.69 68 PRO A O 1
ATOM 539 N N . GLY A 1 69 ? 31.352 -14.953 -28.708 1.00 61.28 69 GLY A N 1
ATOM 540 C CA . GLY A 1 69 ? 32.440 -15.865 -29.043 1.00 61.28 69 GLY A CA 1
ATOM 541 C C . GLY A 1 69 ? 33.610 -15.518 -28.134 1.00 61.28 69 GLY A C 1
ATOM 542 O O . GLY A 1 69 ? 33.893 -14.330 -27.980 1.00 61.28 69 GLY A O 1
ATOM 543 N N . SER A 1 70 ? 34.140 -16.533 -27.443 1.00 62.78 70 SER A N 1
ATOM 544 C CA . SER A 1 70 ? 35.191 -16.456 -26.421 1.00 62.78 70 SER A CA 1
ATOM 545 C C . SER A 1 70 ? 35.923 -15.114 -26.444 1.00 62.78 70 SER A C 1
ATOM 547 O O . SER A 1 70 ? 36.794 -14.899 -27.290 1.00 62.78 70 SER A O 1
ATOM 549 N N . LYS A 1 71 ? 35.538 -14.179 -25.566 1.00 64.81 71 LYS A N 1
ATOM 550 C CA . LYS A 1 71 ? 36.316 -12.950 -25.411 1.00 64.81 71 LYS A CA 1
ATOM 551 C C . LYS A 1 71 ? 37.709 -13.391 -24.978 1.00 64.81 71 LYS A C 1
ATOM 553 O O . LYS A 1 71 ? 37.839 -14.034 -23.939 1.00 64.81 71 LYS A O 1
ATOM 558 N N . HIS A 1 72 ? 38.710 -13.095 -25.804 1.00 66.62 72 HIS A N 1
ATOM 559 C CA . HIS A 1 72 ? 40.109 -13.259 -25.440 1.00 66.62 72 HIS A CA 1
ATOM 560 C C . HIS A 1 72 ? 40.318 -12.546 -24.102 1.00 66.62 72 HIS A C 1
ATOM 562 O O . HIS A 1 72 ? 40.023 -11.355 -23.989 1.00 66.62 72 HIS A O 1
ATOM 568 N N . ASN A 1 73 ? 40.708 -13.302 -23.078 1.00 69.50 73 ASN A N 1
ATOM 569 C CA . ASN A 1 73 ? 41.019 -12.756 -21.771 1.00 69.50 73 ASN A CA 1
ATOM 570 C C . ASN A 1 73 ? 42.471 -12.262 -21.825 1.00 69.50 73 ASN A C 1
ATOM 572 O O . ASN A 1 73 ? 43.352 -13.104 -21.936 1.00 69.50 73 ASN A O 1
ATOM 576 N N . PRO A 1 74 ? 42.743 -10.949 -21.758 1.00 70.75 74 PRO A N 1
ATOM 577 C CA . PRO A 1 74 ? 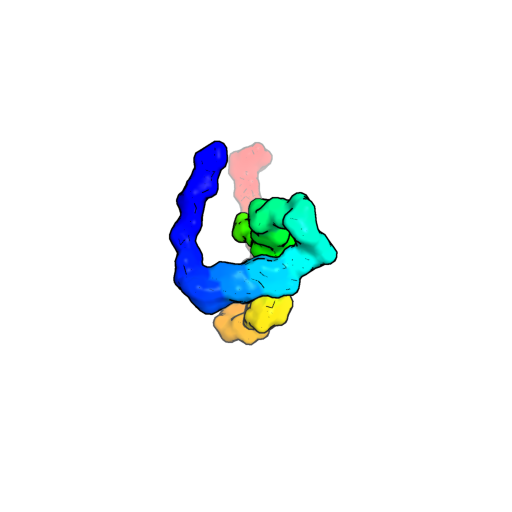44.109 -10.431 -21.827 1.00 70.75 74 PRO A CA 1
ATOM 578 C C . PRO A 1 74 ? 44.907 -10.641 -20.524 1.00 70.75 74 PRO A C 1
ATOM 580 O O . PRO A 1 74 ? 46.035 -10.171 -20.423 1.00 70.75 74 PRO A O 1
ATOM 583 N N . TRP A 1 75 ? 44.317 -11.304 -19.522 1.00 68.00 75 TRP A N 1
ATOM 584 C CA . TRP A 1 75 ? 44.908 -11.550 -18.204 1.00 68.00 75 TRP A CA 1
ATOM 585 C C . TRP A 1 75 ? 45.110 -13.042 -17.881 1.00 68.00 75 TRP A C 1
ATOM 587 O O . TRP A 1 75 ? 45.342 -13.377 -16.719 1.00 68.00 75 TRP A O 1
ATOM 597 N N . ILE A 1 76 ? 44.990 -13.934 -18.873 1.00 57.81 76 ILE A N 1
ATOM 598 C CA . ILE A 1 76 ? 45.445 -15.336 -18.802 1.00 57.81 76 ILE A CA 1
ATOM 599 C C . ILE A 1 76 ? 46.418 -15.573 -19.951 1.00 57.81 76 ILE A C 1
ATOM 601 O O . ILE A 1 76 ? 46.073 -15.158 -21.080 1.00 57.81 76 ILE A O 1
#

pLDDT: mean 80.23, std 9.32, range [57.81, 95.88]

Sequence (76 aa):
MKTITLDEPAYARLKAWKKGGNESFSSVVKRVVPEPGTLGSFLRFVETHQTDRLPGNDKMEKAITRKPGSKHNPWI